Protein AF-A0A8J4U1W9-F1 (afdb_monomer_lite)

Organism: Clarias magur (NCBI:txid1594786)

Radius of gyration: 15.53 Å; chains: 1; bounding box: 38×23×48 Å

Foldseek 3Di:
DLVVVLVVLLVVLVVLLVCLVPPDPDDDPVSVLVNLVSVLSNLVSVQSVVVVVCVVVVNPDRPVVSVVSNVVSVVVVVVVVVVVVVD

Sequence (87 aa):
MYALTFALGIFGNIVVILGYIFCLPVWKSTNVYLFNLSVSDFIFQCTLPQLAYFYAYNLKSMNPVECIIDRTISYTNLYSTILFMMW

Secondary structure (DSSP, 8-state):
-HHHHHHHHHHHHHHHHHHHHHH-SS--HHHHHHHHHHHHHHHHHHHHHHHHHHHHTT-----HHHHHHHHHHHHHHHHHHHHHH--

Structure (mmCIF, N/CA/C/O backbone):
data_AF-A0A8J4U1W9-F1
#
_entry.id   AF-A0A8J4U1W9-F1
#
loop_
_atom_site.group_PDB
_atom_site.id
_atom_site.type_symbol
_atom_site.label_atom_id
_atom_site.label_alt_id
_atom_site.label_comp_id
_atom_site.label_asym_id
_atom_site.label_entity_id
_atom_site.label_seq_id
_atom_site.pdbx_PDB_ins_code
_atom_site.Cartn_x
_atom_site.Cartn_y
_atom_site.Cartn_z
_atom_site.occupancy
_atom_site.B_iso_or_equiv
_atom_site.auth_seq_id
_atom_site.auth_comp_id
_atom_site.auth_asym_id
_atom_site.auth_atom_id
_atom_site.pdbx_PDB_model_num
ATOM 1 N N . MET A 1 1 ? 4.092 -14.901 -15.870 1.00 65.38 1 MET A N 1
ATOM 2 C CA . MET A 1 1 ? 3.961 -15.006 -14.398 1.00 65.38 1 MET A CA 1
ATOM 3 C C . MET A 1 1 ? 3.473 -13.702 -13.771 1.00 65.38 1 MET A C 1
ATOM 5 O O . MET A 1 1 ? 2.399 -13.736 -13.199 1.00 65.38 1 MET A O 1
ATOM 9 N N . TYR A 1 2 ? 4.143 -12.559 -13.966 1.00 66.44 2 TYR A N 1
ATOM 10 C CA . TYR A 1 2 ? 3.748 -11.264 -13.372 1.00 66.44 2 TYR A CA 1
ATOM 11 C C . TYR A 1 2 ? 2.291 -10.827 -13.618 1.00 66.44 2 TYR A C 1
ATOM 13 O O . TYR A 1 2 ? 1.636 -10.358 -12.696 1.00 66.44 2 TYR A O 1
ATOM 21 N N . ALA A 1 3 ? 1.750 -11.039 -14.824 1.00 71.19 3 ALA A N 1
ATOM 22 C CA . ALA A 1 3 ? 0.359 -10.692 -15.143 1.00 71.19 3 ALA A CA 1
ATOM 23 C C . ALA A 1 3 ? -0.680 -11.521 -14.361 1.00 71.19 3 ALA A C 1
ATOM 25 O O . ALA A 1 3 ? -1.749 -11.017 -14.032 1.00 71.19 3 ALA A O 1
ATOM 26 N N . LEU A 1 4 ? -0.365 -12.780 -14.033 1.00 75.06 4 LEU A N 1
ATOM 27 C CA . LEU A 1 4 ? -1.261 -13.646 -13.263 1.00 75.06 4 LEU A CA 1
ATOM 28 C C . LEU A 1 4 ? -1.279 -13.221 -11.788 1.00 75.06 4 LEU A C 1
ATOM 30 O O . LEU A 1 4 ? -2.342 -13.112 -11.186 1.00 75.06 4 LEU A O 1
ATOM 34 N N . THR A 1 5 ? -0.102 -12.913 -11.233 1.00 73.50 5 THR A N 1
ATOM 35 C CA . THR A 1 5 ? 0.052 -12.376 -9.872 1.00 73.50 5 THR A CA 1
ATOM 36 C C . THR A 1 5 ? -0.608 -11.004 -9.731 1.00 73.50 5 THR A C 1
ATOM 38 O O . THR A 1 5 ? -1.189 -10.692 -8.694 1.00 73.50 5 THR A O 1
ATOM 41 N N . PHE A 1 6 ? -0.560 -10.196 -10.791 1.00 74.69 6 PHE A N 1
ATOM 42 C CA . PHE A 1 6 ? -1.257 -8.919 -10.878 1.00 74.69 6 PHE A CA 1
ATOM 43 C C . PHE A 1 6 ? -2.779 -9.094 -10.860 1.00 74.69 6 PHE A C 1
ATOM 45 O O . PHE A 1 6 ? -3.449 -8.523 -10.004 1.00 74.69 6 PHE A O 1
ATOM 52 N N . ALA A 1 7 ? -3.316 -9.935 -11.750 1.00 78.56 7 ALA A N 1
ATOM 53 C CA . ALA A 1 7 ? -4.753 -10.162 -11.860 1.00 78.56 7 ALA A CA 1
ATOM 54 C C . ALA A 1 7 ? -5.353 -10.747 -10.573 1.00 78.56 7 ALA A C 1
ATOM 56 O O . ALA A 1 7 ? -6.366 -10.245 -10.091 1.00 78.56 7 ALA A O 1
ATOM 57 N N . LEU A 1 8 ? -4.710 -11.766 -9.989 1.00 79.00 8 LEU A N 1
ATOM 58 C CA . LEU A 1 8 ? -5.188 -12.411 -8.763 1.00 79.00 8 LEU A CA 1
ATOM 59 C C . LEU A 1 8 ? -5.151 -11.467 -7.555 1.00 79.00 8 LEU A C 1
ATOM 61 O O . LEU A 1 8 ? -6.102 -11.449 -6.775 1.00 79.00 8 LEU A O 1
ATOM 65 N N . GLY A 1 9 ? -4.096 -10.659 -7.411 1.00 73.94 9 GLY A N 1
ATOM 66 C CA . GLY A 1 9 ? -3.998 -9.719 -6.293 1.00 73.94 9 GLY A CA 1
ATOM 67 C C . GLY A 1 9 ? -4.945 -8.527 -6.410 1.00 73.94 9 GLY A C 1
ATOM 68 O O . GLY A 1 9 ? -5.562 -8.149 -5.421 1.00 73.94 9 GLY A O 1
ATOM 69 N N . ILE A 1 10 ? -5.158 -7.989 -7.617 1.00 77.38 10 ILE A N 1
ATOM 70 C CA . ILE A 1 10 ? -6.178 -6.952 -7.852 1.00 77.38 10 ILE A CA 1
ATOM 71 C C . ILE A 1 10 ? -7.569 -7.470 -7.498 1.00 77.38 10 ILE A C 1
ATOM 73 O O . ILE A 1 10 ? -8.312 -6.787 -6.796 1.00 77.38 10 ILE A O 1
ATOM 77 N N . PHE A 1 11 ? -7.912 -8.681 -7.945 1.00 81.19 11 PHE A N 1
ATO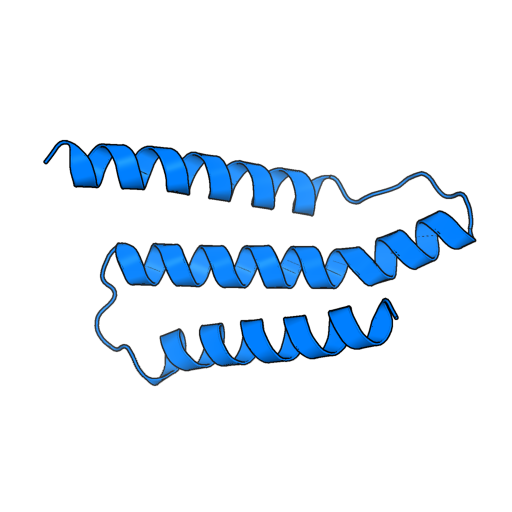M 78 C CA . PHE A 1 11 ? -9.219 -9.269 -7.663 1.00 81.19 11 PHE A CA 1
ATOM 79 C C . PHE A 1 11 ? -9.425 -9.496 -6.162 1.00 81.19 11 PHE A C 1
ATOM 81 O O . PHE A 1 11 ? -10.461 -9.113 -5.626 1.00 81.19 11 PHE A O 1
ATOM 88 N N . GLY A 1 12 ? -8.430 -10.071 -5.477 1.00 78.81 12 GLY A N 1
ATOM 89 C CA . GLY A 1 12 ? -8.492 -10.310 -4.034 1.00 78.81 12 GLY A CA 1
ATOM 90 C C . GLY A 1 12 ? -8.653 -9.017 -3.233 1.00 78.81 12 GLY A C 1
ATOM 91 O O . GLY A 1 12 ? -9.575 -8.905 -2.427 1.00 78.81 12 GLY A O 1
ATOM 92 N N . ASN A 1 13 ? -7.818 -8.012 -3.507 1.00 79.81 13 ASN A N 1
ATOM 93 C CA . ASN A 1 13 ? -7.844 -6.743 -2.779 1.00 79.81 13 ASN A CA 1
ATOM 94 C C . ASN A 1 13 ? -9.125 -5.935 -3.050 1.00 79.81 13 ASN A C 1
ATOM 96 O O . ASN A 1 13 ? -9.708 -5.397 -2.110 1.00 79.81 13 ASN A O 1
ATOM 100 N N . ILE A 1 14 ? -9.640 -5.912 -4.289 1.00 80.12 14 ILE A N 1
ATOM 101 C CA . ILE A 1 14 ? -10.922 -5.252 -4.610 1.00 80.12 14 ILE A CA 1
ATOM 102 C C . ILE A 1 14 ? -12.090 -5.914 -3.880 1.00 80.12 14 ILE A C 1
ATOM 104 O O . ILE A 1 14 ? -12.951 -5.211 -3.356 1.00 80.12 14 ILE A O 1
ATOM 108 N N . VAL A 1 15 ? -12.136 -7.249 -3.835 1.00 83.44 15 VAL A N 1
ATOM 109 C CA . VAL A 1 15 ? -13.212 -7.977 -3.146 1.00 83.44 15 VAL A CA 1
ATOM 110 C C . VAL A 1 15 ? -13.207 -7.664 -1.650 1.00 83.44 15 VAL A C 1
ATOM 112 O O . VAL A 1 15 ? -14.272 -7.470 -1.068 1.00 83.44 15 VAL A O 1
ATOM 115 N N . VAL A 1 16 ? -12.027 -7.546 -1.036 1.00 76.50 16 VAL A N 1
ATOM 116 C CA . VAL A 1 16 ? -11.881 -7.168 0.377 1.00 76.50 16 VAL A CA 1
ATOM 117 C C . VAL A 1 16 ? -12.340 -5.724 0.616 1.00 76.50 16 VAL A C 1
ATOM 119 O O . VAL A 1 16 ? -13.155 -5.488 1.507 1.00 76.50 16 VAL A O 1
ATOM 122 N N . ILE A 1 17 ? -11.906 -4.772 -0.2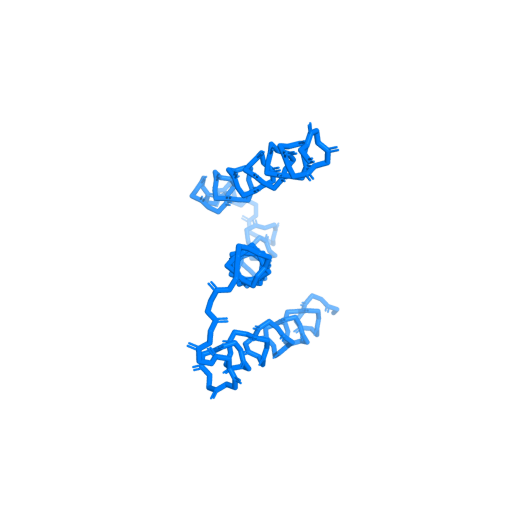18 1.00 77.50 17 ILE A N 1
ATOM 123 C CA . ILE A 1 17 ? -12.332 -3.361 -0.165 1.00 77.50 17 ILE A CA 1
ATOM 124 C C . ILE A 1 17 ? -13.858 -3.245 -0.311 1.00 77.50 17 ILE A C 1
ATOM 126 O O . ILE A 1 17 ? -14.512 -2.581 0.496 1.00 77.50 17 ILE A O 1
ATOM 130 N N . LEU A 1 18 ? -14.441 -3.926 -1.303 1.00 79.44 18 LEU A N 1
ATOM 131 C CA . LEU A 1 18 ? -15.889 -3.952 -1.527 1.00 79.44 18 LEU A CA 1
ATOM 132 C C . LEU A 1 18 ? -16.630 -4.617 -0.364 1.00 79.44 18 LEU A C 1
ATOM 134 O O . LEU A 1 18 ? -17.668 -4.113 0.058 1.00 79.44 18 LEU A O 1
ATOM 138 N N . GLY A 1 19 ? -16.089 -5.701 0.192 1.00 80.19 19 GLY A N 1
ATOM 139 C CA . GLY A 1 19 ? -16.634 -6.366 1.372 1.00 80.19 19 GLY A CA 1
ATOM 140 C C . GLY A 1 19 ? -16.679 -5.445 2.593 1.00 80.19 19 GLY A C 1
ATOM 141 O O . GLY A 1 19 ? -17.699 -5.396 3.278 1.00 80.19 19 GLY A O 1
ATOM 142 N N . TYR A 1 20 ? -15.630 -4.653 2.834 1.00 71.00 20 TYR A N 1
ATOM 143 C CA . TYR A 1 20 ? -15.626 -3.673 3.925 1.00 71.00 20 TYR A CA 1
ATOM 144 C C . TYR A 1 20 ? -16.640 -2.546 3.711 1.00 71.00 20 TYR A C 1
ATOM 146 O O . TYR A 1 20 ? -17.337 -2.183 4.656 1.00 71.00 20 TYR A O 1
ATOM 154 N N . ILE A 1 21 ? -16.765 -2.028 2.484 1.00 72.62 21 ILE A N 1
ATOM 155 C CA . ILE A 1 21 ? -17.689 -0.928 2.166 1.00 72.62 21 ILE A CA 1
ATOM 156 C C . ILE A 1 21 ? -19.158 -1.379 2.234 1.00 72.62 21 ILE A C 1
ATOM 158 O O . ILE A 1 21 ? -19.997 -0.631 2.734 1.00 72.62 21 ILE A O 1
ATOM 162 N N . PHE A 1 22 ? -19.482 -2.583 1.746 1.00 74.62 22 PHE A N 1
ATOM 163 C CA . PHE A 1 22 ? -20.870 -3.054 1.643 1.00 74.62 22 PHE A CA 1
ATOM 164 C C . PHE A 1 22 ? -21.362 -3.865 2.852 1.00 74.62 22 PHE A C 1
ATOM 166 O O . PHE A 1 22 ? -22.548 -3.786 3.169 1.00 74.62 22 PHE A O 1
ATOM 173 N N . CYS A 1 23 ? -20.503 -4.639 3.529 1.00 67.31 23 CYS A N 1
ATOM 174 C CA . CYS A 1 23 ? -20.934 -5.572 4.585 1.00 67.31 23 CYS A CA 1
ATOM 175 C C . CYS A 1 23 ? -20.638 -5.117 6.022 1.00 67.31 23 CYS A C 1
ATOM 177 O O . CYS A 1 23 ? -21.161 -5.734 6.951 1.00 67.31 23 CYS A O 1
ATOM 179 N N . LEU A 1 24 ? -19.831 -4.073 6.250 1.00 63.81 24 LEU A N 1
ATOM 180 C CA . LEU A 1 24 ? -19.520 -3.603 7.605 1.00 63.81 24 LEU A CA 1
ATOM 181 C C . LEU A 1 24 ? -20.054 -2.183 7.866 1.00 63.81 24 LEU A C 1
ATOM 183 O O . LEU A 1 24 ? -19.348 -1.205 7.639 1.00 63.81 24 LEU A O 1
ATOM 187 N N . PRO A 1 25 ? -21.267 -2.044 8.437 1.00 56.25 25 PRO A N 1
ATOM 188 C CA . PRO A 1 25 ? -21.800 -0.741 8.842 1.00 56.25 25 PRO A CA 1
ATOM 189 C C . PRO A 1 25 ? -21.087 -0.149 10.073 1.00 56.25 25 PRO A C 1
ATOM 191 O O . PRO A 1 25 ? -21.252 1.033 10.365 1.00 56.25 25 PRO A O 1
ATOM 194 N N . VAL A 1 26 ? -20.289 -0.944 10.804 1.00 58.53 26 VAL A N 1
ATOM 195 C CA . VAL A 1 26 ? -19.597 -0.524 12.034 1.00 58.53 26 VAL A CA 1
ATOM 196 C C . VAL A 1 26 ? -18.081 -0.586 11.842 1.00 58.53 26 VAL A C 1
ATOM 198 O O . VAL A 1 26 ? -17.470 -1.658 11.799 1.00 58.53 26 VAL A O 1
ATOM 201 N N . TRP A 1 27 ? -17.457 0.585 11.740 1.00 62.00 27 TRP A N 1
ATOM 202 C CA . TRP A 1 27 ? -16.016 0.725 11.550 1.00 62.00 27 TRP A CA 1
ATOM 203 C C . TRP A 1 27 ? -15.295 0.620 12.900 1.00 62.00 27 TRP A C 1
ATOM 205 O O . TRP A 1 27 ? -15.201 1.588 13.649 1.00 62.00 27 TRP A O 1
ATOM 215 N N . LYS A 1 28 ? -14.792 -0.575 13.238 1.00 64.81 28 LYS A N 1
ATOM 216 C CA . LYS A 1 28 ? -13.816 -0.754 14.330 1.00 64.81 28 LYS A CA 1
ATOM 217 C C . LYS A 1 28 ? -12.404 -0.412 13.842 1.00 64.81 28 LYS A C 1
ATOM 219 O O . LYS A 1 28 ? -12.110 -0.618 12.666 1.00 64.81 28 LYS A O 1
ATOM 224 N N . SER A 1 29 ? -11.509 0.013 14.742 1.00 66.69 29 SER A N 1
ATOM 225 C CA . SER A 1 29 ? -10.110 0.349 14.403 1.00 66.69 29 SER A CA 1
ATOM 226 C C . SER A 1 29 ? -9.396 -0.750 13.609 1.00 66.69 29 SER A C 1
ATOM 228 O O . SER A 1 29 ? -8.680 -0.452 12.659 1.00 66.69 29 SER A O 1
ATOM 230 N N . THR A 1 30 ? -9.660 -2.023 13.915 1.00 67.50 30 THR A N 1
ATOM 231 C CA . THR A 1 30 ? -9.118 -3.177 13.176 1.00 67.50 30 THR A CA 1
ATOM 232 C C . THR A 1 30 ? -9.600 -3.252 11.720 1.00 67.50 30 THR A C 1
ATOM 234 O O . THR A 1 30 ? -8.837 -3.633 10.839 1.00 67.50 30 THR A O 1
ATOM 237 N N . ASN A 1 31 ? -10.843 -2.853 11.432 1.00 68.88 31 ASN A N 1
ATOM 238 C CA . ASN A 1 31 ? -11.397 -2.876 10.073 1.00 68.88 31 ASN A CA 1
ATOM 239 C C . ASN A 1 31 ? -10.865 -1.713 9.224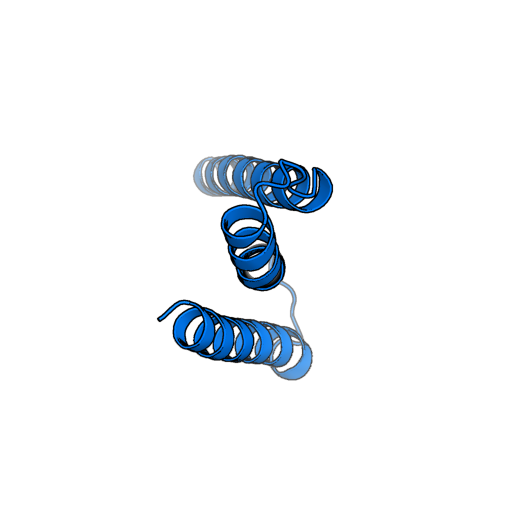 1.00 68.88 31 ASN A C 1
ATOM 241 O O . ASN A 1 31 ? -10.602 -1.898 8.042 1.00 68.88 31 ASN A O 1
ATOM 245 N N . VAL A 1 32 ? -10.634 -0.541 9.831 1.00 72.75 32 VAL A N 1
ATOM 246 C CA . VAL A 1 32 ? -9.943 0.589 9.175 1.00 72.75 32 VAL A CA 1
ATOM 247 C C . VAL A 1 32 ? -8.495 0.208 8.831 1.00 72.75 32 VAL A C 1
ATOM 249 O O . VAL A 1 32 ? -8.008 0.508 7.744 1.00 72.75 32 VAL A O 1
ATOM 252 N N . TYR A 1 33 ? -7.820 -0.491 9.747 1.00 69.75 33 TYR A N 1
ATOM 253 C CA . TYR A 1 33 ? -6.471 -1.045 9.583 1.00 69.75 33 TYR A CA 1
ATOM 254 C C . TYR A 1 33 ? -6.404 -2.063 8.423 1.00 69.75 33 TYR A C 1
ATOM 256 O O . TYR A 1 33 ? -5.542 -1.932 7.556 1.00 69.75 33 TYR A O 1
ATOM 264 N N . LEU A 1 34 ? -7.353 -3.007 8.335 1.00 71.31 34 LEU A N 1
ATOM 265 C CA . LEU A 1 34 ? -7.431 -3.992 7.240 1.00 71.31 34 LEU A CA 1
ATOM 266 C C . LEU A 1 34 ? -7.805 -3.355 5.891 1.00 71.31 34 LEU A C 1
ATOM 268 O O . LEU A 1 34 ? -7.273 -3.749 4.855 1.00 71.31 34 LEU A O 1
ATOM 272 N N . PHE A 1 35 ? -8.664 -2.334 5.902 1.00 72.62 35 PHE A N 1
ATOM 27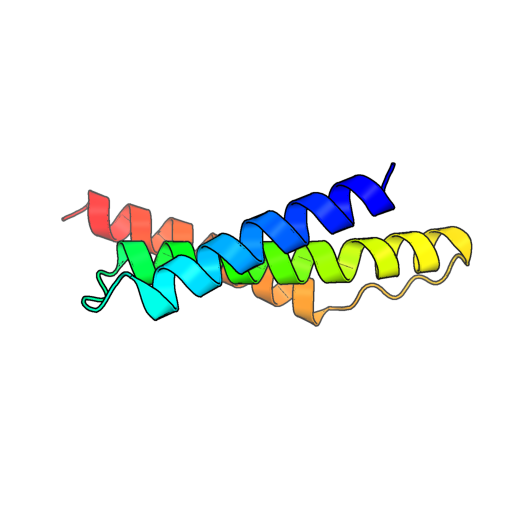3 C CA . PHE A 1 35 ? -8.985 -1.552 4.711 1.00 72.62 35 PHE A CA 1
ATOM 274 C C . PHE A 1 35 ? -7.742 -0.839 4.160 1.00 72.62 35 PHE A C 1
ATOM 276 O O . PHE A 1 35 ? -7.411 -1.009 2.988 1.00 72.62 35 PHE A O 1
ATOM 283 N N . ASN A 1 36 ? -6.996 -0.121 5.007 1.00 74.81 36 ASN A N 1
ATOM 284 C CA . ASN A 1 36 ? -5.752 0.540 4.597 1.00 74.81 36 ASN A CA 1
ATOM 285 C C . ASN A 1 36 ? -4.700 -0.453 4.081 1.00 74.81 36 ASN A C 1
ATOM 287 O O . ASN A 1 36 ? -4.026 -0.155 3.099 1.00 74.81 36 ASN A O 1
ATOM 291 N N . LEU A 1 37 ? -4.596 -1.639 4.688 1.00 75.06 37 LEU A N 1
ATOM 292 C CA . LEU A 1 37 ? -3.711 -2.701 4.206 1.00 75.06 37 LEU A CA 1
ATOM 293 C C . LEU A 1 37 ? -4.093 -3.146 2.783 1.00 75.06 37 LEU A C 1
ATOM 295 O O . LEU A 1 37 ? -3.255 -3.098 1.889 1.00 75.06 37 LEU A O 1
ATOM 299 N N . SER A 1 38 ? -5.375 -3.452 2.544 1.00 79.00 38 SER A N 1
ATOM 300 C CA . SER A 1 38 ? -5.861 -3.862 1.215 1.00 79.00 38 SER A CA 1
ATOM 301 C C . SER A 1 38 ? -5.681 -2.784 0.137 1.00 79.00 38 SER A C 1
ATOM 303 O O . SER A 1 38 ? -5.433 -3.103 -1.026 1.00 79.00 38 SER A O 1
ATOM 305 N N . VAL A 1 39 ? -5.755 -1.503 0.517 1.00 75.50 39 VAL A N 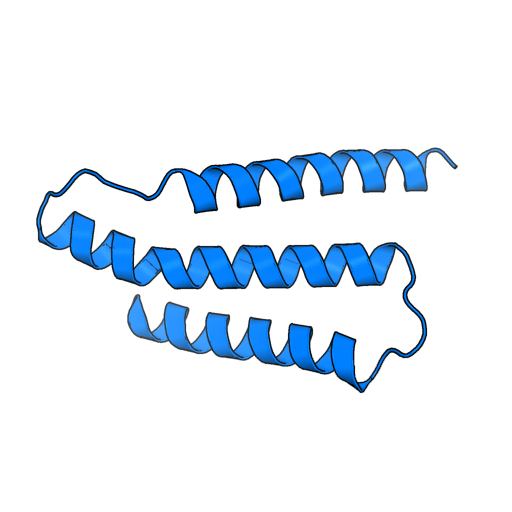1
ATOM 306 C CA . VAL A 1 39 ? -5.451 -0.374 -0.373 1.00 75.50 39 VAL A CA 1
ATOM 307 C C . VAL A 1 39 ? -3.951 -0.311 -0.684 1.00 75.50 39 VAL A C 1
ATOM 309 O O . VAL A 1 39 ? -3.597 -0.090 -1.841 1.00 75.50 39 VAL A O 1
ATOM 312 N N . SER A 1 40 ? -3.071 -0.558 0.295 1.00 76.44 40 SER A N 1
ATOM 313 C CA . SER A 1 40 ? -1.614 -0.650 0.074 1.00 76.44 40 SER A CA 1
ATOM 314 C C . SER A 1 40 ? -1.265 -1.759 -0.912 1.00 76.44 40 SER A C 1
ATOM 316 O O . SER A 1 40 ? -0.580 -1.514 -1.904 1.00 76.44 40 SER A O 1
ATOM 318 N N . ASP A 1 41 ? -1.804 -2.961 -0.690 1.00 79.38 41 ASP A N 1
ATOM 319 C CA . ASP A 1 41 ? -1.568 -4.106 -1.567 1.00 79.38 41 ASP A CA 1
ATOM 320 C C . ASP A 1 41 ? -2.096 -3.840 -2.984 1.00 79.38 41 ASP A C 1
ATOM 322 O O . ASP A 1 41 ? -1.451 -4.189 -3.972 1.00 79.38 41 ASP A O 1
ATOM 326 N N . PHE A 1 42 ? -3.235 -3.151 -3.115 1.00 75.62 42 PHE A N 1
ATOM 327 C CA . PHE A 1 42 ? -3.766 -2.754 -4.418 1.00 75.62 42 PHE A CA 1
ATOM 328 C C . PHE A 1 42 ? -2.828 -1.804 -5.175 1.00 75.62 42 PHE A C 1
ATOM 330 O O . PHE A 1 42 ? -2.595 -1.971 -6.377 1.00 75.62 42 PHE A O 1
ATOM 337 N N . ILE A 1 43 ? -2.271 -0.823 -4.463 1.00 74.00 43 ILE A N 1
ATOM 338 C CA . ILE A 1 43 ? -1.307 0.139 -4.998 1.00 74.00 43 ILE A CA 1
ATOM 339 C C . ILE A 1 43 ? -0.020 -0.586 -5.412 1.00 74.00 43 ILE A C 1
ATOM 341 O O . ILE A 1 43 ? 0.432 -0.408 -6.541 1.00 74.00 43 ILE A O 1
ATOM 345 N N . PHE A 1 44 ? 0.507 -1.473 -4.565 1.00 72.38 44 PHE A N 1
ATOM 346 C CA . PHE A 1 44 ? 1.675 -2.299 -4.875 1.00 72.38 44 PHE A CA 1
ATOM 347 C C . PHE A 1 44 ? 1.451 -3.180 -6.113 1.00 72.38 44 PHE A C 1
ATOM 349 O O . PHE A 1 44 ? 2.313 -3.257 -6.998 1.00 72.38 44 PHE A O 1
ATOM 356 N N . GLN A 1 45 ? 0.267 -3.795 -6.229 1.00 75.75 45 GLN A N 1
ATOM 357 C CA . GLN A 1 45 ? -0.117 -4.531 -7.428 1.00 75.75 45 GLN A CA 1
ATOM 358 C C . GLN A 1 45 ? -0.111 -3.613 -8.656 1.00 75.75 45 GLN A C 1
ATOM 360 O O . GLN A 1 45 ? 0.435 -4.010 -9.677 1.00 75.75 45 GLN A O 1
ATOM 365 N N . CYS A 1 46 ? -0.640 -2.388 -8.578 1.00 71.50 46 CYS A N 1
ATOM 366 C CA . CYS A 1 46 ? -0.603 -1.413 -9.680 1.00 71.50 46 CYS A CA 1
ATOM 367 C C . CYS A 1 46 ? 0.821 -1.010 -10.096 1.00 71.50 46 CYS A C 1
ATOM 369 O O . CYS A 1 46 ? 1.065 -0.766 -11.279 1.00 71.50 46 CYS A O 1
ATOM 371 N N . THR A 1 47 ? 1.781 -1.011 -9.170 1.00 72.56 47 THR A N 1
ATOM 372 C CA . THR A 1 47 ? 3.186 -0.684 -9.456 1.00 72.56 47 THR A CA 1
ATOM 373 C C . THR A 1 47 ? 3.953 -1.838 -10.105 1.00 72.56 47 THR A C 1
ATOM 375 O O . THR A 1 47 ? 4.872 -1.596 -10.884 1.00 72.56 47 THR A O 1
ATOM 378 N N . LEU A 1 48 ? 3.578 -3.096 -9.849 1.00 71.69 48 LEU A N 1
ATOM 379 C CA . LEU A 1 48 ? 4.196 -4.296 -10.439 1.00 71.69 48 LEU A CA 1
ATOM 380 C C . LEU A 1 48 ? 4.270 -4.312 -11.986 1.00 71.69 48 LEU A C 1
ATOM 382 O O . LEU A 1 48 ? 5.353 -4.591 -12.508 1.00 71.69 48 LEU A O 1
ATOM 386 N N . PRO A 1 49 ? 3.199 -4.023 -12.758 1.00 70.12 49 PRO A N 1
ATOM 387 C CA . PRO A 1 49 ? 3.278 -3.957 -14.219 1.00 70.12 49 PRO A CA 1
ATOM 388 C C . PRO A 1 49 ? 4.136 -2.780 -14.687 1.00 70.12 49 PRO A C 1
ATOM 390 O O . PRO A 1 49 ? 4.869 -2.906 -15.669 1.00 70.12 49 PRO A O 1
ATOM 393 N N . GLN A 1 50 ? 4.105 -1.666 -13.953 1.00 69.31 50 GLN A N 1
ATOM 394 C CA . GLN A 1 50 ? 4.955 -0.514 -14.222 1.00 69.31 50 GLN A CA 1
ATOM 395 C C . GLN A 1 50 ? 6.431 -0.883 -14.031 1.00 69.31 50 GLN A C 1
ATOM 397 O O . GLN A 1 50 ? 7.252 -0.613 -14.902 1.00 69.31 50 GLN A O 1
ATOM 402 N N . LEU A 1 51 ? 6.761 -1.588 -12.945 1.00 70.94 51 LEU A N 1
ATOM 403 C CA . LEU A 1 51 ? 8.103 -2.085 -12.654 1.00 70.94 51 LEU A CA 1
ATOM 404 C C . LEU A 1 51 ? 8.585 -3.075 -13.724 1.00 70.94 51 LEU A C 1
ATOM 406 O O . LEU A 1 51 ? 9.716 -2.964 -14.184 1.00 70.94 51 LEU A O 1
ATOM 410 N N . ALA A 1 52 ? 7.732 -4.009 -14.157 1.00 74.38 52 ALA A N 1
ATOM 411 C CA . ALA A 1 52 ? 8.064 -4.957 -15.222 1.00 74.38 52 ALA A CA 1
ATOM 412 C C . ALA A 1 52 ? 8.367 -4.243 -16.552 1.00 74.38 52 ALA A C 1
ATOM 414 O O . ALA A 1 52 ? 9.313 -4.610 -17.250 1.00 74.38 52 ALA A O 1
ATOM 415 N N . TYR A 1 53 ? 7.609 -3.191 -16.871 1.00 73.75 53 TYR A N 1
ATOM 416 C CA . TYR A 1 53 ? 7.849 -2.351 -18.043 1.00 73.75 53 TYR A CA 1
ATOM 417 C C . TYR A 1 53 ? 9.156 -1.551 -17.922 1.00 73.75 53 TYR A C 1
ATOM 419 O O . TYR A 1 53 ? 9.973 -1.544 -18.842 1.00 73.75 53 TYR A O 1
ATOM 427 N N . PHE A 1 54 ? 9.396 -0.937 -16.761 1.00 73.62 54 PHE A N 1
ATOM 428 C CA . PHE A 1 54 ? 10.620 -0.196 -16.453 1.00 73.62 54 PHE A CA 1
ATOM 429 C C . PHE A 1 54 ? 11.872 -1.079 -16.521 1.00 73.62 54 PHE A C 1
ATOM 431 O O . PHE A 1 54 ? 12.883 -0.669 -17.092 1.00 73.62 54 PHE A O 1
ATOM 438 N N . TYR A 1 55 ? 11.782 -2.311 -16.014 1.00 70.12 55 TYR A N 1
ATOM 439 C CA . TYR A 1 55 ? 12.861 -3.296 -16.063 1.00 70.12 55 TYR A CA 1
ATOM 440 C C . TYR A 1 55 ? 13.146 -3.760 -17.498 1.00 70.12 55 TYR A C 1
ATOM 442 O O . TYR A 1 55 ? 14.306 -3.862 -17.890 1.00 70.12 55 TYR A O 1
ATOM 450 N N . ALA A 1 56 ? 12.104 -3.974 -18.310 1.00 78.06 56 ALA A N 1
ATOM 451 C CA . ALA A 1 56 ? 12.256 -4.334 -19.721 1.00 78.06 56 ALA A CA 1
ATOM 452 C C . ALA A 1 56 ? 12.896 -3.209 -20.560 1.00 78.06 56 ALA A C 1
ATOM 454 O O . ALA A 1 56 ? 13.648 -3.492 -21.490 1.00 78.06 56 ALA A O 1
ATOM 455 N N . TYR A 1 57 ? 12.638 -1.944 -20.213 1.00 78.19 57 TYR A N 1
ATOM 456 C CA . TYR A 1 57 ? 13.150 -0.767 -20.927 1.00 78.19 57 TYR A CA 1
ATOM 457 C C . TYR A 1 57 ? 14.365 -0.080 -20.266 1.00 78.19 57 TYR A C 1
ATOM 459 O O . TYR A 1 57 ? 14.803 0.959 -20.756 1.00 78.19 57 TYR A O 1
ATOM 467 N N . ASN A 1 58 ? 14.941 -0.633 -19.187 1.00 69.69 58 ASN A N 1
ATOM 468 C CA . ASN A 1 58 ? 16.060 -0.040 -18.421 1.00 69.69 58 ASN A CA 1
ATOM 469 C C . ASN A 1 58 ? 15.819 1.404 -17.924 1.00 69.69 58 ASN A C 1
ATOM 471 O O . ASN A 1 58 ? 16.752 2.182 -17.715 1.00 69.69 58 ASN A O 1
ATOM 475 N N . LEU A 1 59 ? 14.563 1.781 -17.706 1.00 65.25 59 LEU A N 1
ATOM 476 C CA . LEU A 1 59 ? 14.192 3.098 -1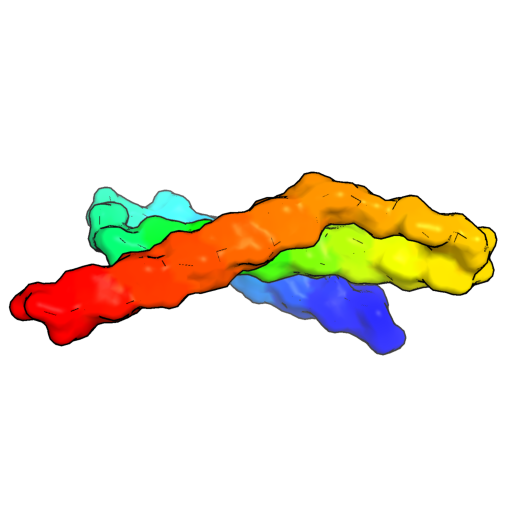7.197 1.00 65.25 59 LEU A CA 1
ATOM 477 C C . LEU A 1 59 ? 14.115 3.015 -15.655 1.00 65.25 59 LEU A C 1
ATOM 479 O O . LEU A 1 59 ? 13.414 2.179 -15.096 1.00 65.25 59 LEU A O 1
ATOM 483 N N . LYS A 1 60 ? 14.871 3.859 -14.940 1.00 60.09 60 LYS A N 1
ATOM 484 C CA . LYS A 1 60 ? 15.108 3.748 -13.479 1.00 60.09 60 LYS A CA 1
ATOM 485 C C . LYS A 1 60 ? 13.967 4.296 -12.595 1.00 60.09 60 LYS A C 1
ATOM 487 O O . LYS A 1 60 ? 14.125 4.414 -11.382 1.00 60.09 60 LYS A O 1
ATOM 492 N N . SER A 1 61 ? 12.835 4.679 -13.175 1.00 58.94 61 SER A N 1
ATOM 493 C CA . SER A 1 61 ? 11.866 5.557 -12.510 1.00 58.94 61 SER A CA 1
ATOM 494 C C . SER A 1 61 ? 10.731 4.774 -11.848 1.00 58.94 61 SER A C 1
ATOM 496 O O . SER A 1 61 ? 9.623 4.711 -12.369 1.00 58.94 61 SER A O 1
ATOM 498 N N . MET A 1 62 ? 10.986 4.185 -10.679 1.00 62.34 62 MET A N 1
ATOM 499 C CA . MET A 1 62 ? 9.898 3.732 -9.804 1.00 62.34 62 MET A CA 1
ATOM 500 C C . MET A 1 62 ? 9.213 4.956 -9.183 1.00 62.34 62 MET A C 1
ATOM 502 O O . MET A 1 62 ? 9.892 5.901 -8.774 1.00 62.34 62 MET A O 1
ATOM 506 N N . ASN A 1 63 ? 7.881 4.959 -9.116 1.00 66.06 63 ASN A N 1
ATOM 507 C CA . ASN A 1 63 ? 7.155 6.074 -8.524 1.00 66.06 63 ASN A CA 1
ATOM 508 C C . ASN A 1 63 ? 7.454 6.157 -7.010 1.00 66.06 63 ASN A C 1
ATOM 510 O O . ASN A 1 63 ? 7.254 5.180 -6.284 1.00 66.06 63 ASN A O 1
ATOM 514 N N . PRO A 1 64 ? 7.906 7.313 -6.498 1.00 66.88 64 PRO A N 1
ATOM 515 C CA . PRO A 1 64 ? 8.204 7.490 -5.076 1.00 66.88 64 PRO A CA 1
ATOM 516 C C . PRO A 1 64 ? 6.947 7.463 -4.194 1.00 66.88 64 PRO A C 1
ATOM 518 O O . PRO A 1 64 ? 7.047 7.220 -2.993 1.00 66.88 64 PRO A O 1
ATOM 521 N N . VAL A 1 65 ? 5.772 7.701 -4.782 1.00 66.00 65 VAL A N 1
ATOM 522 C CA . VAL A 1 65 ? 4.493 7.825 -4.074 1.00 66.00 65 VAL A CA 1
ATOM 523 C C . VAL A 1 65 ? 4.072 6.493 -3.448 1.00 66.00 65 VAL A C 1
ATOM 525 O O . VAL A 1 65 ? 3.834 6.446 -2.244 1.00 66.00 65 VAL A O 1
ATOM 528 N N . GLU A 1 66 ? 4.064 5.398 -4.207 1.00 66.69 66 GLU A N 1
ATOM 529 C CA . GLU A 1 66 ? 3.696 4.071 -3.693 1.00 66.69 66 GLU A CA 1
ATOM 530 C C . GLU A 1 66 ? 4.631 3.595 -2.566 1.00 66.69 66 GLU A C 1
ATOM 532 O O . GLU A 1 66 ? 4.165 3.088 -1.549 1.00 66.69 66 GLU A O 1
ATOM 537 N N . CYS A 1 67 ? 5.942 3.846 -2.680 1.00 70.44 67 CYS A N 1
ATOM 538 C CA . CYS A 1 67 ? 6.925 3.495 -1.644 1.00 70.44 67 CYS A CA 1
ATOM 539 C C . CYS A 1 67 ? 6.678 4.243 -0.320 1.00 70.44 67 CYS A C 1
ATOM 541 O O . CYS A 1 67 ? 6.811 3.677 0.768 1.00 70.44 67 CYS A O 1
ATOM 543 N N . ILE A 1 68 ? 6.297 5.521 -0.402 1.00 74.44 68 ILE A N 1
ATOM 544 C CA . ILE A 1 68 ? 5.957 6.327 0.774 1.00 74.44 68 ILE A CA 1
ATOM 545 C C . ILE A 1 68 ? 4.671 5.811 1.427 1.00 74.44 68 ILE A C 1
ATOM 547 O O . ILE A 1 68 ? 4.615 5.726 2.656 1.00 74.44 68 ILE A O 1
ATOM 551 N N . ILE A 1 69 ? 3.661 5.448 0.632 1.00 70.50 69 ILE A N 1
ATOM 552 C CA . ILE A 1 69 ? 2.380 4.931 1.134 1.00 70.50 69 ILE A CA 1
ATOM 553 C C . ILE A 1 69 ? 2.592 3.617 1.892 1.00 70.50 69 ILE A C 1
ATOM 555 O O . ILE A 1 69 ? 2.198 3.518 3.055 1.00 70.50 69 ILE A O 1
ATOM 559 N N . ASP A 1 70 ? 3.298 2.663 1.286 1.00 70.12 70 ASP A N 1
ATOM 560 C CA . ASP A 1 70 ? 3.529 1.335 1.866 1.00 70.12 70 ASP A CA 1
ATOM 561 C C . ASP A 1 70 ? 4.333 1.407 3.178 1.00 70.12 70 ASP A C 1
ATOM 563 O O . ASP A 1 70 ? 3.980 0.814 4.206 1.00 70.12 70 ASP A O 1
ATOM 567 N N . ARG A 1 71 ? 5.364 2.265 3.190 1.00 77.69 71 ARG A N 1
ATOM 568 C CA . ARG A 1 71 ? 6.139 2.575 4.395 1.00 77.69 71 ARG A CA 1
ATOM 569 C C . ARG A 1 71 ? 5.256 3.176 5.488 1.00 77.69 71 ARG A C 1
ATOM 571 O O . ARG A 1 71 ? 5.344 2.754 6.639 1.00 77.69 71 ARG A O 1
ATOM 578 N N . THR A 1 72 ? 4.432 4.165 5.149 1.00 75.38 72 THR A N 1
ATOM 579 C CA . THR A 1 72 ? 3.590 4.867 6.129 1.00 75.38 72 THR A CA 1
ATOM 580 C C . THR A 1 72 ? 2.597 3.905 6.776 1.00 75.38 72 THR A C 1
ATOM 582 O O . THR A 1 72 ? 2.491 3.879 8.000 1.00 75.38 72 THR A O 1
ATOM 585 N N . ILE A 1 73 ? 1.954 3.045 5.983 1.00 73.25 73 ILE A N 1
ATOM 586 C CA . ILE A 1 73 ? 0.983 2.055 6.469 1.00 73.25 73 ILE A CA 1
ATOM 587 C C . ILE A 1 73 ? 1.651 1.029 7.387 1.00 73.25 73 ILE A C 1
ATOM 589 O O . ILE A 1 73 ? 1.119 0.747 8.461 1.00 73.25 73 ILE A O 1
ATOM 593 N N . SER A 1 74 ? 2.839 0.531 7.033 1.00 68.62 74 SER A N 1
ATOM 594 C CA . SER A 1 74 ? 3.593 -0.401 7.882 1.00 68.62 74 SER A CA 1
ATOM 595 C C . SER A 1 74 ? 3.976 0.205 9.237 1.00 68.62 74 SER A C 1
ATOM 597 O O . SER A 1 74 ? 3.834 -0.452 10.271 1.00 68.62 74 SER A O 1
ATOM 599 N N . TYR A 1 75 ? 4.404 1.473 9.267 1.00 77.06 75 TYR A N 1
ATOM 600 C CA . TYR A 1 75 ? 4.685 2.161 10.530 1.00 77.06 75 TYR A CA 1
ATOM 601 C C . TYR A 1 75 ? 3.415 2.358 11.359 1.00 77.06 75 TYR A C 1
ATOM 603 O O . TYR A 1 75 ? 3.401 2.031 12.545 1.00 77.06 75 TYR A O 1
ATOM 611 N N . THR A 1 76 ? 2.329 2.841 10.751 1.00 74.31 76 THR A N 1
ATOM 612 C CA . THR A 1 76 ? 1.055 3.035 11.455 1.00 74.31 76 THR A CA 1
ATOM 613 C C . THR A 1 76 ? 0.489 1.714 11.989 1.00 74.31 76 THR A C 1
ATOM 615 O O . THR A 1 76 ? 0.001 1.677 13.117 1.00 74.31 76 THR A O 1
ATOM 618 N N . ASN A 1 77 ? 0.616 0.619 11.231 1.00 72.62 77 ASN A N 1
ATOM 619 C CA . ASN A 1 77 ? 0.277 -0.742 11.648 1.00 72.62 77 ASN A CA 1
ATOM 620 C C . ASN A 1 77 ? 1.048 -1.142 12.920 1.00 72.62 77 ASN A C 1
ATOM 622 O O . ASN A 1 77 ? 0.425 -1.474 13.935 1.00 72.62 77 ASN A O 1
ATOM 626 N N . LEU A 1 78 ? 2.383 -1.045 12.896 1.00 76.81 78 LEU A N 1
ATOM 627 C CA . LEU A 1 78 ? 3.237 -1.413 14.029 1.00 76.81 78 LEU A CA 1
ATOM 628 C C . LEU A 1 78 ? 2.853 -0.629 15.294 1.00 76.81 78 LEU A C 1
ATOM 630 O O . LEU A 1 78 ? 2.613 -1.225 16.344 1.00 76.81 78 LEU A O 1
ATOM 634 N N . TYR A 1 79 ? 2.729 0.698 15.184 1.00 78.75 79 TYR A N 1
ATOM 635 C CA . TYR A 1 79 ? 2.379 1.551 16.321 1.00 78.75 79 TYR A CA 1
ATOM 636 C C . TYR A 1 79 ? 0.970 1.279 16.849 1.00 78.75 79 TYR A C 1
ATOM 638 O O . TYR A 1 79 ? 0.784 1.232 18.062 1.00 78.75 79 TYR A O 1
ATOM 646 N N . SER A 1 80 ? -0.012 1.049 15.972 1.00 74.31 80 SER A N 1
ATOM 647 C CA . SER A 1 80 ? -1.378 0.728 16.394 1.00 74.31 80 SER A CA 1
ATOM 648 C C . SER A 1 80 ? -1.448 -0.614 17.120 1.00 74.31 80 SER A C 1
ATOM 650 O O . SER A 1 80 ? -2.166 -0.725 18.109 1.00 74.31 80 SER A O 1
ATOM 652 N N . THR A 1 81 ? -0.710 -1.623 16.649 1.00 74.38 81 THR A N 1
ATOM 653 C CA . THR A 1 81 ? -0.676 -2.953 17.277 1.00 74.38 81 THR A CA 1
ATOM 654 C C . THR A 1 81 ? -0.035 -2.881 18.659 1.00 74.38 81 THR A C 1
ATOM 656 O O . THR A 1 81 ? -0.581 -3.424 19.612 1.00 74.38 81 THR A O 1
ATOM 659 N N . ILE A 1 82 ? 1.070 -2.136 18.795 1.00 83.38 82 ILE A N 1
ATOM 660 C CA . ILE A 1 82 ? 1.711 -1.882 20.093 1.00 83.38 82 ILE A CA 1
ATOM 661 C C . ILE A 1 82 ? 0.730 -1.180 21.039 1.00 83.38 82 ILE A C 1
ATOM 663 O O . ILE A 1 82 ? 0.552 -1.616 22.168 1.00 83.38 82 ILE A O 1
ATOM 667 N N . LEU A 1 83 ? 0.048 -0.129 20.582 1.00 77.94 83 LEU A N 1
ATOM 668 C CA . LEU A 1 83 ? -0.853 0.658 21.427 1.00 77.94 83 LEU A CA 1
ATOM 669 C C . LEU A 1 83 ? -2.070 -0.155 21.899 1.00 77.94 83 LEU A C 1
ATOM 671 O O . LEU A 1 83 ? -2.483 -0.015 23.044 1.00 77.94 83 LEU A O 1
ATOM 675 N N . PHE A 1 84 ? -2.594 -1.045 21.050 1.00 68.75 84 PHE A N 1
ATOM 676 C CA . PHE A 1 84 ? -3.706 -1.940 21.392 1.00 68.75 84 PHE A CA 1
ATOM 677 C C . PHE A 1 84 ? -3.290 -3.120 22.280 1.00 68.75 84 PHE A C 1
ATOM 679 O O . PHE A 1 84 ? -4.136 -3.719 22.925 1.00 68.75 84 PHE A O 1
ATOM 686 N N . MET A 1 85 ? -2.009 -3.493 22.276 1.00 72.88 85 MET A N 1
ATOM 687 C CA . MET A 1 85 ? -1.486 -4.575 23.114 1.00 72.88 85 MET A CA 1
ATOM 688 C C . MET A 1 85 ? -1.051 -4.074 24.500 1.00 72.88 85 MET A C 1
ATOM 690 O O . MET A 1 85 ? -1.008 -4.845 25.453 1.00 72.88 85 MET A O 1
ATOM 694 N N . MET A 1 86 ? -0.715 -2.786 24.603 1.00 71.81 86 MET A N 1
ATOM 695 C CA . MET A 1 86 ? -0.319 -2.114 25.846 1.00 71.81 86 MET A CA 1
ATOM 696 C C . MET A 1 86 ? -1.517 -1.637 26.686 1.00 71.81 86 MET A C 1
ATOM 698 O O . MET A 1 86 ? -1.307 -1.140 27.794 1.00 71.81 86 MET A O 1
ATOM 702 N N . TRP A 1 87 ? -2.742 -1.760 26.168 1.00 49.72 87 TRP A N 1
ATOM 703 C CA . TRP A 1 87 ? -3.991 -1.387 26.831 1.00 49.72 87 TRP A CA 1
ATOM 704 C C . TRP A 1 87 ? -4.901 -2.606 26.964 1.00 49.72 87 TRP A C 1
ATOM 706 O O . TRP A 1 87 ? -5.386 -2.847 28.091 1.00 49.72 87 TRP A O 1
#

InterPro domains:
  IPR000276 G protein-coupled receptor, rhodopsin-like [PF00001] (12-86)
  IPR017452 GPCR, rhodopsin-like, 7TM [PS50262] (12-87)

pLDDT: mean 72.18, std 6.11, range [49.72, 83.44]